Protein AF-A0A7S1WSQ5-F1 (afdb_monomer)

Sequence (103 aa):
VLGTVLVALGDGLVIPKMKEFAFLFPSHPLPRLVFTWAPLEASFALTLFGTLVGLSAPANQPDINFPLMVLANIIRIAATVAVGALLGISSGWLIPRRTQLKV

pLDDT: mean 82.09, std 9.9, range [49.56, 94.44]

Structure (mmCIF, N/CA/C/O backbone):
data_AF-A0A7S1WSQ5-F1
#
_entry.id   AF-A0A7S1WSQ5-F1
#
loop_
_atom_site.group_PDB
_atom_site.id
_atom_site.type_symbol
_atom_site.label_atom_id
_atom_site.label_alt_id
_atom_site.label_comp_id
_atom_site.label_asym_id
_atom_site.label_entity_id
_atom_site.label_seq_id
_atom_site.pdbx_PDB_ins_code
_atom_site.Cartn_x
_atom_site.Cartn_y
_atom_site.Cartn_z
_atom_site.occupancy
_atom_site.B_iso_or_equiv
_atom_site.auth_seq_id
_atom_site.auth_comp_id
_atom_site.auth_asym_id
_atom_site.auth_atom_id
_atom_site.pdbx_PDB_model_num
ATOM 1 N N . VAL A 1 1 ? 15.059 6.531 -4.300 1.00 60.81 1 VAL A N 1
ATOM 2 C CA . VAL A 1 1 ? 14.634 5.362 -3.491 1.00 60.81 1 VAL A CA 1
ATOM 3 C C . VAL A 1 1 ? 14.468 5.724 -2.013 1.00 60.81 1 VAL A C 1
ATOM 5 O O . VAL A 1 1 ? 13.349 5.660 -1.527 1.00 60.81 1 VAL A O 1
ATOM 8 N N . LEU A 1 2 ? 15.507 6.209 -1.321 1.00 67.00 2 LEU A N 1
ATOM 9 C CA . LEU A 1 2 ? 15.439 6.597 0.105 1.00 67.00 2 LEU A CA 1
ATOM 10 C C . LEU A 1 2 ? 14.288 7.563 0.457 1.00 67.00 2 LEU A C 1
ATOM 12 O O . LEU A 1 2 ? 13.556 7.316 1.406 1.00 67.00 2 LEU A O 1
ATOM 16 N N . GLY A 1 3 ? 14.048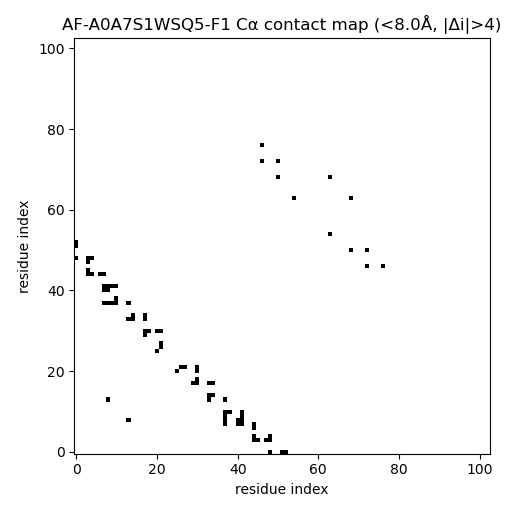 8.596 -0.359 1.00 67.81 3 GLY A N 1
ATOM 17 C CA . GLY A 1 3 ? 12.948 9.544 -0.125 1.00 67.81 3 GLY A CA 1
ATOM 18 C C . GLY A 1 3 ? 11.549 8.911 -0.121 1.00 67.81 3 GLY A C 1
ATOM 19 O O . GLY A 1 3 ? 10.674 9.381 0.586 1.00 67.81 3 GLY A O 1
ATOM 20 N N . THR A 1 4 ? 11.343 7.805 -0.840 1.00 65.31 4 THR A N 1
ATOM 21 C CA . THR A 1 4 ? 10.038 7.111 -0.882 1.00 65.31 4 THR A CA 1
ATOM 22 C C . THR A 1 4 ? 9.721 6.383 0.415 1.00 65.31 4 THR A C 1
ATOM 24 O O . THR A 1 4 ? 8.568 6.314 0.819 1.00 65.31 4 THR A O 1
ATOM 27 N N . VAL A 1 5 ? 10.763 5.899 1.094 1.00 64.00 5 VAL A N 1
ATOM 28 C CA . VAL A 1 5 ? 10.661 5.219 2.387 1.00 64.00 5 VAL A CA 1
ATOM 29 C C . VAL A 1 5 ? 10.401 6.228 3.506 1.00 64.00 5 VAL A C 1
ATOM 31 O O . VAL A 1 5 ? 9.707 5.915 4.462 1.00 64.00 5 VAL A O 1
ATOM 34 N N . LEU A 1 6 ? 10.927 7.449 3.373 1.00 72.00 6 LEU A N 1
ATOM 35 C CA . LEU A 1 6 ? 10.807 8.505 4.383 1.00 72.00 6 LEU A CA 1
ATOM 36 C C . LEU A 1 6 ? 9.488 9.290 4.316 1.00 72.00 6 LEU A C 1
ATOM 38 O O . LEU A 1 6 ? 9.160 9.986 5.271 1.00 72.00 6 LEU A O 1
ATOM 42 N N . VAL A 1 7 ? 8.754 9.207 3.201 1.00 69.81 7 VAL A N 1
ATOM 43 C CA . VAL A 1 7 ? 7.466 9.900 3.025 1.00 69.81 7 VAL A CA 1
ATOM 44 C C . VAL A 1 7 ? 6.308 9.123 3.649 1.00 69.81 7 VAL A C 1
ATOM 46 O O . VAL A 1 7 ? 5.364 9.741 4.119 1.00 69.81 7 VAL A O 1
ATOM 49 N N . ALA A 1 8 ? 6.371 7.790 3.681 1.00 72.06 8 ALA A N 1
ATOM 50 C CA . ALA A 1 8 ? 5.260 6.984 4.172 1.00 72.06 8 ALA A CA 1
ATOM 51 C C . ALA A 1 8 ? 5.073 7.124 5.690 1.00 72.06 8 ALA A C 1
ATOM 53 O O . ALA A 1 8 ? 6.000 6.882 6.468 1.00 72.06 8 ALA A O 1
ATOM 54 N N . LEU A 1 9 ? 3.850 7.439 6.123 1.00 75.62 9 LEU A N 1
ATOM 55 C CA . LEU A 1 9 ? 3.445 7.285 7.512 1.00 75.62 9 LEU A CA 1
ATOM 56 C C . LEU A 1 9 ? 3.587 5.813 7.901 1.00 75.62 9 LEU A C 1
ATOM 58 O O . LEU A 1 9 ? 3.023 4.926 7.260 1.00 75.62 9 LEU A O 1
ATOM 62 N N . GLY A 1 10 ? 4.320 5.554 8.984 1.00 77.88 10 GLY A N 1
ATOM 63 C CA . GLY A 1 10 ? 4.378 4.233 9.599 1.00 77.88 10 GLY A CA 1
ATOM 64 C C . GLY A 1 10 ? 3.012 3.867 10.171 1.00 77.88 10 GLY A C 1
ATOM 65 O O . GLY A 1 10 ? 2.728 4.150 11.336 1.00 77.88 10 GLY A O 1
ATOM 66 N N . ASP A 1 11 ? 2.162 3.255 9.352 1.00 80.88 11 ASP A N 1
ATOM 67 C CA . ASP A 1 11 ? 0.803 2.833 9.689 1.00 80.88 11 ASP A CA 1
ATOM 68 C C . ASP A 1 11 ? 0.755 1.995 10.980 1.00 80.88 11 ASP A C 1
ATOM 70 O O . ASP A 1 11 ? -0.105 2.226 11.832 1.00 80.88 11 ASP A O 1
ATOM 74 N N . GLY A 1 12 ? 1.749 1.131 11.202 1.00 81.12 12 GLY A N 1
ATOM 75 C CA . GLY A 1 12 ? 1.917 0.348 12.429 1.00 81.12 12 GLY A CA 1
ATOM 76 C C . GLY A 1 12 ? 2.065 1.170 13.720 1.00 81.12 12 GLY A C 1
ATOM 77 O O . GLY A 1 12 ? 1.706 0.683 14.789 1.00 81.12 12 GLY A O 1
ATOM 78 N N . LEU A 1 13 ? 2.537 2.419 13.641 1.00 84.69 13 LEU A N 1
ATOM 79 C CA . LEU A 1 13 ? 2.675 3.330 14.788 1.00 84.69 13 LEU A CA 1
ATOM 80 C C . LEU A 1 13 ? 1.532 4.345 14.860 1.00 84.69 13 LEU A C 1
ATOM 82 O O . LEU A 1 13 ? 1.030 4.666 15.940 1.00 84.69 13 LEU A O 1
ATOM 86 N N . VAL A 1 14 ? 1.098 4.844 13.704 1.00 86.94 14 VAL A N 1
ATOM 87 C CA . VAL A 1 14 ? 0.100 5.910 13.619 1.00 86.94 14 VAL A CA 1
ATOM 88 C C . VAL A 1 14 ? -1.306 5.380 13.914 1.00 86.94 14 VAL A C 1
ATOM 90 O O . VAL A 1 14 ? -2.072 6.039 14.620 1.00 86.94 14 VAL A O 1
ATOM 93 N N . ILE A 1 15 ? -1.656 4.177 13.445 1.00 89.19 15 ILE A N 1
ATOM 94 C CA . ILE A 1 15 ? -2.997 3.606 13.638 1.00 89.19 15 ILE A CA 1
ATOM 95 C C . ILE A 1 15 ? -3.321 3.386 15.129 1.00 89.19 15 ILE A C 1
ATOM 97 O O . ILE A 1 15 ? -4.390 3.830 15.558 1.00 89.19 15 ILE A O 1
ATOM 101 N N . PRO A 1 16 ? -2.457 2.758 15.955 1.00 91.25 16 PRO A N 1
ATOM 102 C CA . PRO A 1 16 ? -2.717 2.625 17.389 1.00 91.25 16 PRO A CA 1
ATOM 103 C C . PRO A 1 16 ? -2.928 3.978 18.072 1.00 91.25 16 PRO A C 1
ATOM 105 O O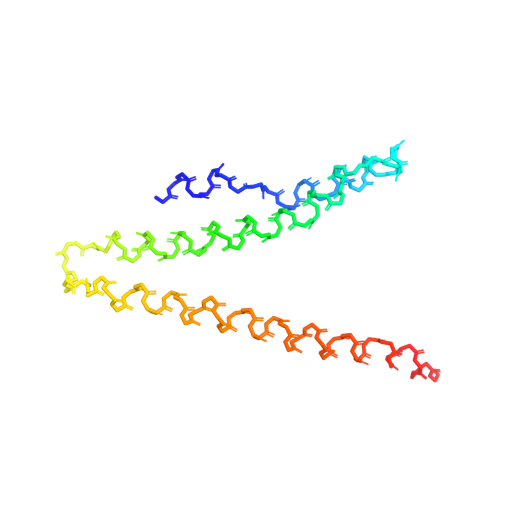 . PRO A 1 16 ? -3.899 4.149 18.810 1.00 91.25 16 PRO A O 1
ATOM 108 N N . LYS A 1 17 ? -2.097 4.977 17.746 1.00 91.06 17 LYS A N 1
ATOM 109 C CA . LYS A 1 17 ? -2.215 6.306 18.351 1.00 91.06 17 LYS A CA 1
ATOM 110 C C . LYS A 1 17 ? -3.508 7.017 17.960 1.00 91.06 17 LYS A C 1
ATOM 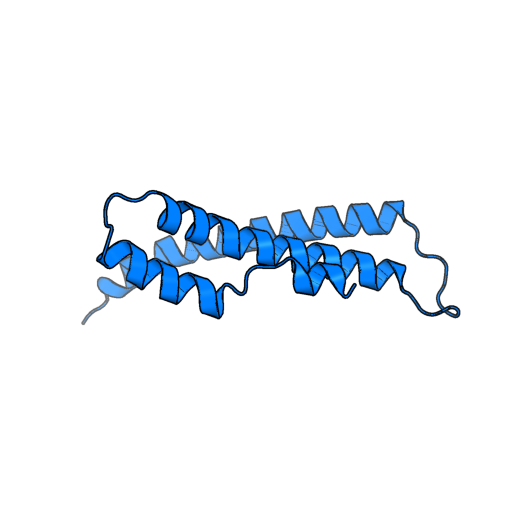112 O O . LYS A 1 17 ? -4.132 7.665 18.797 1.00 91.06 17 LYS A O 1
ATOM 117 N N . MET A 1 18 ? -3.958 6.852 16.718 1.00 91.31 18 MET A N 1
ATOM 118 C CA . MET A 1 18 ? -5.237 7.405 16.272 1.00 91.31 18 MET A CA 1
ATOM 119 C C . MET A 1 18 ? -6.444 6.700 16.887 1.00 91.31 18 MET A C 1
ATOM 121 O O . MET A 1 18 ? -7.473 7.344 17.083 1.00 91.31 18 MET A O 1
ATOM 125 N N . LYS A 1 19 ? -6.332 5.416 17.251 1.00 90.69 19 LYS A N 1
ATOM 126 C CA . LYS A 1 19 ? -7.374 4.718 18.023 1.00 90.69 19 LYS A CA 1
ATOM 127 C C . LYS A 1 19 ? -7.492 5.280 19.439 1.00 90.69 19 LYS A C 1
ATOM 129 O O . LYS A 1 19 ? -8.604 5.545 19.884 1.00 90.69 19 LYS A O 1
ATOM 134 N N . GLU A 1 20 ? -6.367 5.517 20.113 1.00 93.19 20 GLU A N 1
ATOM 135 C CA . GLU A 1 20 ? -6.355 6.186 21.422 1.00 93.19 20 GLU A CA 1
ATOM 136 C C . GLU A 1 20 ? -6.934 7.603 21.331 1.00 93.19 20 GLU A C 1
ATOM 138 O O . GLU A 1 20 ? -7.760 8.002 22.149 1.00 93.19 20 GLU A O 1
ATOM 143 N N . PHE A 1 21 ? -6.549 8.356 20.298 1.00 92.44 21 PHE A N 1
ATOM 144 C CA . PHE A 1 21 ? -7.066 9.702 20.071 1.00 92.44 21 PHE A CA 1
ATOM 145 C C . PHE A 1 21 ? -8.575 9.704 19.796 1.00 92.44 21 PHE A C 1
ATOM 147 O O . PHE A 1 21 ? -9.286 10.544 20.335 1.00 92.44 21 PHE A O 1
ATOM 154 N N . ALA A 1 22 ? -9.084 8.752 19.006 1.00 92.38 22 ALA A N 1
ATOM 155 C CA . ALA A 1 22 ? -10.516 8.608 18.746 1.00 92.38 22 ALA A CA 1
ATOM 156 C C . ALA A 1 22 ? -11.321 8.303 20.019 1.00 92.38 22 ALA A C 1
ATOM 158 O O . ALA A 1 22 ? -12.473 8.709 20.118 1.00 92.38 22 ALA A O 1
ATOM 159 N N . PHE A 1 23 ? -10.725 7.610 20.993 1.00 93.50 23 PHE A N 1
ATOM 160 C CA . PHE A 1 23 ? -11.367 7.366 22.284 1.00 93.50 23 PHE A CA 1
ATOM 161 C C . PHE A 1 23 ? -11.485 8.652 23.117 1.00 93.50 23 PHE A C 1
ATOM 163 O O . PHE A 1 23 ? -12.525 8.902 23.719 1.00 93.50 23 PHE A O 1
ATOM 170 N N . LEU A 1 24 ? -10.444 9.489 23.113 1.00 94.19 24 LEU A N 1
ATOM 171 C CA . LEU A 1 24 ? -10.433 10.772 23.825 1.00 94.19 24 LEU A CA 1
ATOM 172 C C . LEU A 1 24 ? -11.276 11.852 23.123 1.00 94.19 24 LEU A C 1
ATOM 174 O O . LEU A 1 24 ? -11.884 12.688 23.787 1.00 94.19 24 LEU A O 1
ATOM 178 N N . PHE A 1 25 ? -11.330 11.828 21.788 1.00 92.81 25 PHE A N 1
ATOM 179 C CA . PHE A 1 25 ? -12.005 12.823 20.949 1.00 92.81 25 PHE A CA 1
ATOM 180 C C . PHE A 1 25 ? -12.917 12.152 19.902 1.00 92.81 25 PHE A C 1
ATOM 182 O O . PHE A 1 25 ? -12.602 12.143 18.707 1.00 92.81 25 PHE A O 1
ATOM 189 N N . PRO A 1 26 ? -14.074 11.603 20.314 1.00 89.00 26 PRO A N 1
ATOM 190 C CA . PRO A 1 26 ? -14.904 10.731 19.473 1.00 89.00 26 PRO A CA 1
ATOM 191 C C . PRO A 1 26 ? -15.529 11.408 18.246 1.00 89.00 26 PRO A C 1
ATOM 193 O O . PRO A 1 26 ? -15.827 10.741 17.256 1.00 89.00 26 PRO A O 1
ATOM 196 N N . SER A 1 27 ? -15.723 12.727 18.278 1.00 92.69 27 SER A N 1
ATOM 197 C CA . SER A 1 27 ? -16.277 13.503 17.160 1.00 92.69 27 SER A CA 1
ATOM 198 C C . SER A 1 27 ? -15.214 14.051 16.204 1.00 92.69 27 SER A C 1
ATOM 200 O O . SER A 1 27 ? -15.560 14.645 15.181 1.00 92.69 27 SER A O 1
ATOM 202 N N . HIS A 1 28 ? -13.925 13.871 16.504 1.00 93.31 28 HIS A N 1
ATOM 203 C CA . HIS A 1 28 ? -12.866 14.462 15.699 1.00 93.31 28 HIS A CA 1
ATOM 204 C C . HIS A 1 28 ? -12.694 13.698 14.369 1.00 93.31 28 HIS A C 1
ATOM 206 O O . HIS A 1 28 ? -12.630 12.467 14.371 1.00 93.31 28 HIS A O 1
ATOM 212 N N . PRO A 1 29 ? -12.580 14.380 13.214 1.00 93.19 29 PRO A N 1
ATOM 213 C CA . PRO A 1 29 ? -12.511 13.717 11.905 1.00 93.19 29 PRO A CA 1
ATOM 214 C C . PRO A 1 29 ? -11.145 13.079 11.603 1.00 93.19 29 PRO A C 1
ATOM 216 O O . PRO A 1 29 ? -11.046 12.182 10.766 1.00 93.19 29 PRO A O 1
ATOM 219 N N . LEU A 1 30 ? -10.088 13.527 12.286 1.00 90.88 30 LEU A N 1
ATOM 220 C CA . LEU A 1 30 ? -8.699 13.145 12.003 1.00 90.88 30 LEU A CA 1
ATOM 221 C C . LEU A 1 30 ? -8.436 11.629 12.052 1.00 90.88 30 LEU A C 1
ATOM 223 O O . LEU A 1 30 ? -7.849 11.134 11.093 1.00 90.88 30 LEU A O 1
ATOM 227 N N . PRO A 1 31 ? -8.900 10.852 13.053 1.00 90.25 31 PRO A N 1
ATOM 228 C CA . PRO A 1 31 ? -8.703 9.402 13.050 1.00 90.25 31 PRO A CA 1
ATOM 229 C C . PRO A 1 31 ? -9.250 8.722 11.797 1.00 90.25 31 PRO A C 1
ATOM 231 O O . PRO A 1 31 ? -8.582 7.864 11.230 1.00 90.25 31 PRO A O 1
ATOM 234 N N . ARG A 1 32 ? -10.430 9.140 11.314 1.00 89.31 32 ARG A N 1
ATOM 235 C CA . ARG A 1 32 ? -11.020 8.580 10.089 1.00 89.31 32 ARG A CA 1
ATOM 236 C C . ARG A 1 32 ? -10.147 8.873 8.876 1.00 89.31 32 ARG A C 1
ATOM 238 O O . ARG A 1 32 ? -9.857 7.955 8.119 1.00 89.31 32 ARG A O 1
ATOM 245 N N . LEU A 1 33 ? -9.700 10.122 8.734 1.00 89.56 33 LEU A N 1
ATOM 246 C CA . LEU A 1 33 ? -8.818 10.530 7.639 1.00 89.56 33 LEU A CA 1
ATOM 247 C C . LEU A 1 33 ? -7.513 9.733 7.655 1.00 89.56 33 LEU A C 1
ATOM 249 O O . LEU A 1 33 ? -7.103 9.201 6.627 1.00 89.56 33 LEU A O 1
ATOM 253 N N . VAL A 1 34 ? -6.895 9.580 8.825 1.00 89.94 34 VAL A N 1
ATOM 254 C CA . VAL A 1 34 ? -5.625 8.863 8.958 1.00 89.94 34 VAL A CA 1
ATOM 255 C C . VAL A 1 34 ? -5.786 7.362 8.707 1.00 89.94 34 VAL A C 1
ATOM 257 O O . VAL A 1 34 ? -4.948 6.779 8.023 1.00 89.94 34 VAL A O 1
ATOM 260 N N . PHE A 1 35 ? -6.876 6.734 9.165 1.00 87.81 35 PHE A N 1
ATOM 261 C CA . PHE A 1 35 ? -7.150 5.323 8.864 1.00 87.81 35 PHE A CA 1
ATOM 262 C C . PHE A 1 35 ? -7.376 5.057 7.374 1.00 87.81 35 PHE A C 1
ATOM 264 O O . PHE A 1 35 ? -7.070 3.962 6.911 1.00 87.81 35 PHE A O 1
ATOM 271 N N . THR A 1 36 ? -7.880 6.035 6.619 1.00 87.19 36 THR A N 1
ATOM 272 C CA . THR A 1 36 ? -7.996 5.919 5.159 1.00 87.19 36 THR A CA 1
ATOM 273 C C . THR A 1 36 ? -6.704 6.269 4.427 1.00 87.19 36 THR A C 1
ATOM 275 O O . THR A 1 36 ? -6.393 5.655 3.410 1.00 87.19 36 THR A O 1
ATOM 278 N N . TRP A 1 37 ? -5.946 7.243 4.935 1.00 87.44 37 TRP A N 1
ATOM 279 C CA . TRP A 1 37 ? -4.773 7.783 4.253 1.00 87.44 37 TRP A CA 1
ATOM 280 C C . TRP A 1 37 ? -3.536 6.905 4.425 1.00 87.44 37 TRP A C 1
ATOM 282 O O . TRP A 1 37 ? -2.863 6.618 3.441 1.00 87.44 37 TRP A O 1
ATOM 292 N N . ALA A 1 38 ? -3.263 6.427 5.643 1.00 85.25 38 ALA A N 1
ATOM 293 C CA . ALA A 1 38 ? -2.045 5.671 5.935 1.00 85.25 38 ALA A CA 1
ATOM 294 C C . ALA A 1 38 ? -1.879 4.408 5.055 1.00 85.25 38 ALA A C 1
ATOM 296 O O . ALA A 1 38 ? -0.804 4.231 4.482 1.00 85.25 38 ALA A O 1
ATOM 297 N N . PRO A 1 39 ? -2.916 3.569 4.829 1.00 83.12 39 PRO A N 1
ATOM 298 C CA . PRO A 1 39 ? -2.788 2.415 3.931 1.00 83.12 39 PRO A CA 1
ATOM 299 C C . PRO A 1 39 ? -2.584 2.807 2.458 1.00 83.12 39 PRO A C 1
ATOM 301 O O . PRO A 1 39 ? -1.901 2.107 1.702 1.00 83.12 39 PRO A O 1
ATOM 304 N N . LEU A 1 40 ? -3.187 3.922 2.036 1.00 83.69 40 LEU A N 1
ATOM 305 C CA . LEU A 1 40 ? -3.101 4.424 0.665 1.00 83.69 40 LEU A CA 1
ATOM 306 C C . LEU A 1 40 ? -1.699 4.969 0.382 1.00 83.69 40 LEU A C 1
ATOM 308 O O . LEU A 1 40 ? -1.101 4.647 -0.645 1.00 83.69 40 LEU A O 1
ATOM 312 N N . GLU A 1 41 ? -1.144 5.718 1.328 1.00 84.44 41 GLU A N 1
ATOM 313 C CA . GLU A 1 41 ? 0.219 6.232 1.268 1.00 84.44 41 GLU A CA 1
ATOM 314 C C . GLU A 1 41 ? 1.259 5.105 1.267 1.00 84.44 41 GLU A C 1
ATOM 316 O O . GLU A 1 41 ? 2.163 5.117 0.432 1.00 84.44 41 GLU A O 1
ATOM 321 N N . ALA A 1 42 ? 1.101 4.084 2.117 1.00 83.44 42 ALA A N 1
ATOM 322 C CA . ALA A 1 42 ? 1.980 2.913 2.113 1.00 83.44 42 ALA A CA 1
ATOM 323 C C . ALA A 1 42 ? 1.971 2.196 0.748 1.00 83.44 42 ALA A C 1
ATOM 325 O O . ALA A 1 42 ? 3.022 1.865 0.193 1.00 83.44 42 ALA A O 1
ATOM 326 N N . SER A 1 43 ? 0.784 2.019 0.159 1.00 83.00 43 SER A N 1
ATOM 327 C CA . SER A 1 43 ? 0.623 1.414 -1.171 1.00 83.00 43 SER A CA 1
ATOM 328 C C . SER A 1 43 ? 1.278 2.256 -2.272 1.00 83.00 43 SER A C 1
ATOM 330 O O . SER A 1 43 ? 1.923 1.718 -3.180 1.00 83.00 43 SER A O 1
ATOM 332 N N . PHE A 1 44 ? 1.155 3.583 -2.187 1.00 83.56 44 PHE A N 1
ATOM 333 C CA . PHE A 1 44 ? 1.803 4.516 -3.104 1.00 83.56 44 PHE A CA 1
ATOM 334 C C . PHE A 1 44 ? 3.331 4.456 -2.988 1.00 83.56 44 PHE A C 1
ATOM 336 O O . PHE A 1 44 ? 4.016 4.286 -3.999 1.00 83.56 44 PHE A O 1
ATOM 343 N N . ALA A 1 45 ? 3.863 4.514 -1.766 1.00 83.69 45 ALA A N 1
ATOM 344 C CA . ALA A 1 45 ? 5.295 4.456 -1.499 1.00 83.69 45 ALA A CA 1
ATOM 345 C C . ALA A 1 45 ? 5.924 3.155 -2.014 1.00 83.69 45 ALA A C 1
ATOM 347 O O . ALA A 1 45 ? 6.946 3.204 -2.695 1.00 83.69 45 ALA A O 1
ATOM 348 N N . LEU A 1 46 ? 5.288 2.000 -1.784 1.00 82.06 46 LEU A N 1
ATOM 349 C CA . LEU A 1 46 ? 5.748 0.708 -2.312 1.00 82.06 46 LEU A CA 1
ATOM 350 C C . LEU A 1 46 ? 5.713 0.654 -3.842 1.00 82.06 46 LEU A C 1
ATOM 352 O O . LEU A 1 46 ? 6.636 0.139 -4.479 1.00 82.06 46 LEU A O 1
ATOM 356 N N . THR A 1 47 ? 4.665 1.210 -4.449 1.00 82.50 47 THR A N 1
ATOM 357 C CA . THR A 1 47 ? 4.539 1.261 -5.909 1.00 82.50 47 THR A CA 1
ATOM 358 C C . THR A 1 47 ? 5.662 2.095 -6.517 1.00 82.50 47 THR A C 1
ATOM 360 O O . THR A 1 47 ? 6.319 1.639 -7.457 1.00 82.50 47 THR A O 1
ATOM 363 N N . LEU A 1 48 ? 5.912 3.276 -5.946 1.00 82.94 48 LEU A N 1
ATOM 364 C CA . LEU A 1 48 ? 6.931 4.220 -6.395 1.00 82.94 48 LEU A CA 1
ATOM 365 C C . LEU A 1 48 ? 8.350 3.719 -6.090 1.00 82.94 48 LEU A C 1
ATOM 367 O O . LEU A 1 48 ? 9.257 3.892 -6.897 1.00 82.94 48 LEU A O 1
ATOM 371 N N . PHE A 1 49 ? 8.550 3.013 -4.980 1.00 81.50 49 PHE A N 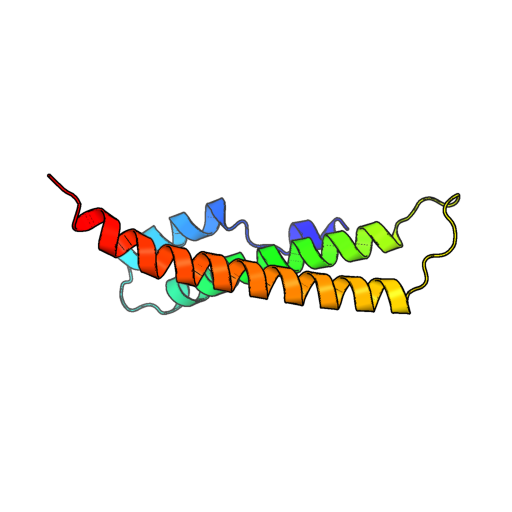1
ATOM 372 C CA . PHE A 1 49 ? 9.792 2.291 -4.718 1.00 81.50 49 PHE A CA 1
ATOM 373 C C . PHE A 1 49 ? 10.067 1.267 -5.826 1.00 81.50 49 PHE A C 1
ATOM 375 O O . PHE A 1 49 ? 11.148 1.269 -6.408 1.00 81.50 49 PHE A O 1
ATOM 382 N N . GLY A 1 50 ? 9.076 0.442 -6.180 1.00 77.50 50 GLY A N 1
ATOM 383 C CA . GLY A 1 50 ? 9.219 -0.552 -7.244 1.00 77.50 50 GLY A CA 1
ATOM 384 C C . GLY A 1 50 ? 9.529 0.058 -8.617 1.00 77.50 50 GLY A C 1
ATOM 385 O O . GLY A 1 50 ? 10.308 -0.523 -9.369 1.00 77.50 50 GLY A O 1
ATOM 386 N N . THR A 1 51 ? 8.968 1.229 -8.943 1.00 78.62 51 THR A N 1
ATOM 387 C CA . THR A 1 51 ? 9.282 1.924 -10.205 1.00 78.62 51 THR A CA 1
ATOM 388 C C . THR A 1 51 ? 10.699 2.493 -10.198 1.00 78.62 51 THR A C 1
ATOM 390 O O . THR A 1 51 ? 11.436 2.320 -11.167 1.00 78.62 51 THR A O 1
ATOM 393 N N . LEU A 1 52 ? 11.115 3.120 -9.092 1.00 80.06 52 LEU A N 1
ATOM 394 C CA . LEU A 1 52 ? 12.450 3.700 -8.963 1.00 80.06 52 LEU A CA 1
ATOM 395 C C . LEU A 1 52 ? 13.553 2.643 -8.922 1.00 80.06 52 LEU A C 1
ATOM 397 O O . LEU A 1 52 ? 14.631 2.899 -9.448 1.00 80.06 52 LEU A O 1
ATOM 401 N N . VAL A 1 53 ? 13.298 1.471 -8.333 1.00 77.94 53 VAL A N 1
ATOM 402 C CA . VAL A 1 53 ? 14.252 0.351 -8.359 1.00 77.94 53 VAL A CA 1
ATOM 403 C C . VAL A 1 53 ? 14.475 -0.141 -9.787 1.00 77.94 53 VAL A C 1
ATOM 405 O O . VAL A 1 53 ? 15.618 -0.387 -10.165 1.00 77.94 53 VAL A O 1
ATOM 408 N N . GLY A 1 54 ? 13.410 -0.223 -10.592 1.00 71.19 54 GLY A N 1
ATOM 409 C CA . GLY A 1 54 ? 13.516 -0.558 -12.013 1.00 71.19 54 GLY A CA 1
ATOM 410 C C . GLY A 1 54 ? 14.380 0.439 -12.789 1.00 71.19 54 GLY A C 1
ATOM 411 O O . GLY A 1 54 ? 15.177 0.035 -13.623 1.00 71.19 54 GLY A O 1
ATOM 412 N N . LEU A 1 55 ? 14.288 1.732 -12.467 1.00 73.19 55 LEU A N 1
ATOM 413 C CA . LEU A 1 55 ? 15.112 2.776 -13.087 1.00 73.19 55 LEU A CA 1
ATOM 414 C C . LEU A 1 55 ? 16.560 2.814 -12.581 1.00 73.19 55 LEU A C 1
ATOM 416 O O . LEU A 1 55 ? 17.433 3.307 -13.286 1.00 73.19 55 LEU A O 1
ATOM 420 N N . SER A 1 56 ? 16.834 2.309 -11.378 1.00 73.44 56 SER A N 1
ATOM 421 C CA . SER A 1 56 ? 18.188 2.251 -10.813 1.00 73.44 56 SER A CA 1
ATOM 422 C C . SER A 1 56 ? 18.966 0.992 -11.215 1.00 73.44 56 SER A C 1
ATOM 424 O O . SER A 1 56 ? 19.880 0.590 -10.494 1.00 73.44 56 SER A O 1
ATOM 426 N N . ALA A 1 57 ? 18.580 0.332 -12.312 1.00 64.56 57 ALA A N 1
ATOM 427 C CA . ALA A 1 57 ? 19.224 -0.890 -12.779 1.00 64.56 57 ALA A CA 1
ATOM 428 C C . ALA A 1 57 ? 20.748 -0.691 -12.966 1.00 64.56 57 ALA A C 1
ATOM 430 O O . ALA A 1 57 ? 21.181 0.356 -13.455 1.00 64.56 57 ALA A O 1
ATOM 431 N N . PRO A 1 58 ? 21.585 -1.664 -12.556 1.00 66.62 58 PRO A N 1
ATOM 432 C CA . PRO A 1 58 ? 23.037 -1.558 -12.674 1.00 66.62 58 PRO A CA 1
ATOM 433 C C . PRO A 1 58 ? 23.468 -1.477 -14.145 1.00 66.62 58 PRO A C 1
ATOM 435 O O . PRO A 1 58 ? 22.843 -2.088 -15.008 1.00 66.62 58 PRO A O 1
ATOM 438 N N . ALA A 1 59 ? 24.584 -0.787 -14.406 1.00 64.69 59 ALA A N 1
ATOM 439 C CA . ALA A 1 59 ? 25.087 -0.395 -15.735 1.00 64.69 59 ALA A CA 1
ATOM 440 C C . ALA A 1 59 ? 25.264 -1.519 -16.785 1.00 64.69 59 ALA A C 1
ATOM 442 O O . ALA A 1 59 ? 25.535 -1.228 -17.944 1.00 64.69 59 ALA A O 1
ATOM 443 N N . ASN A 1 60 ? 25.109 -2.787 -16.398 1.00 71.94 60 ASN A N 1
ATOM 444 C CA . ASN A 1 60 ? 25.264 -3.959 -17.264 1.00 71.94 60 ASN A CA 1
ATOM 445 C C . ASN A 1 60 ? 23.927 -4.603 -17.677 1.00 71.94 60 ASN A C 1
ATOM 447 O O . ASN A 1 60 ? 23.929 -5.711 -18.213 1.00 71.94 60 ASN A O 1
ATOM 451 N N . GLN A 1 61 ? 22.787 -3.971 -17.388 1.00 68.19 61 GLN A N 1
ATOM 452 C CA . GLN A 1 61 ? 21.479 -4.450 -17.839 1.00 68.19 61 GLN A CA 1
ATOM 453 C C . GLN A 1 61 ? 21.038 -3.732 -19.121 1.00 68.19 61 GLN A C 1
ATOM 455 O O . GLN A 1 61 ? 21.354 -2.557 -19.297 1.00 68.19 61 GLN A O 1
ATOM 460 N N . PRO A 1 62 ? 20.330 -4.434 -20.027 1.00 72.44 62 PRO A N 1
ATOM 461 C CA . PRO A 1 62 ? 19.815 -3.828 -21.249 1.00 72.44 62 PRO A CA 1
ATOM 462 C C . PRO A 1 62 ? 18.865 -2.672 -20.921 1.00 72.44 62 PRO A C 1
ATOM 464 O O . PRO A 1 62 ? 18.118 -2.744 -19.942 1.00 72.44 62 PRO A O 1
ATOM 467 N N . ASP A 1 63 ? 18.882 -1.635 -21.763 1.00 68.88 63 ASP A N 1
ATOM 468 C CA . ASP A 1 63 ? 18.026 -0.459 -21.609 1.00 68.88 63 ASP A CA 1
ATOM 469 C C . ASP A 1 63 ? 16.559 -0.864 -21.440 1.00 68.88 63 ASP A C 1
ATOM 471 O O . ASP A 1 63 ? 15.963 -1.569 -22.263 1.00 68.88 63 ASP A O 1
ATOM 475 N N . ILE A 1 64 ? 15.961 -0.404 -20.345 1.00 68.75 64 ILE A N 1
ATOM 476 C CA . ILE A 1 64 ? 14.564 -0.680 -20.037 1.00 68.75 64 ILE A CA 1
ATOM 477 C C . ILE A 1 64 ? 13.696 0.231 -20.901 1.00 68.75 64 ILE A C 1
ATOM 479 O O . ILE A 1 64 ? 13.785 1.458 -20.838 1.00 68.75 64 ILE A O 1
ATOM 483 N N . ASN A 1 65 ? 12.795 -0.373 -21.677 1.00 83.00 65 ASN A N 1
ATOM 484 C CA . ASN A 1 65 ? 11.791 0.360 -22.437 1.00 83.00 65 ASN A CA 1
ATOM 485 C C . ASN A 1 65 ? 10.828 1.067 -21.463 1.00 83.00 65 ASN A C 1
ATOM 487 O O . ASN A 1 65 ? 9.930 0.451 -20.883 1.00 83.00 65 ASN A O 1
ATOM 491 N N . PHE A 1 66 ? 11.044 2.369 -21.266 1.00 81.00 66 PHE A N 1
ATOM 492 C CA . PHE A 1 66 ? 10.295 3.200 -20.323 1.00 81.00 66 PHE A CA 1
ATOM 493 C C . PHE A 1 66 ? 8.762 3.119 -20.511 1.00 81.00 66 PHE A C 1
ATOM 495 O O . PHE A 1 66 ? 8.068 2.880 -19.519 1.00 81.00 66 PHE A O 1
ATOM 502 N N . PRO A 1 67 ? 8.205 3.217 -21.740 1.00 84.12 67 PRO A N 1
ATOM 503 C CA . PRO A 1 67 ? 6.782 2.971 -21.990 1.00 84.12 67 PRO A CA 1
ATOM 504 C C . PRO A 1 67 ? 6.269 1.632 -21.446 1.00 84.12 67 PRO A C 1
ATOM 506 O O . PRO A 1 67 ? 5.202 1.575 -20.830 1.00 84.12 67 PRO A O 1
ATOM 509 N N . LEU A 1 68 ? 7.036 0.555 -21.637 1.00 84.94 68 LEU A N 1
ATOM 510 C CA . LEU A 1 68 ? 6.661 -0.784 -21.183 1.00 84.94 68 LEU A CA 1
ATOM 511 C C . LEU A 1 68 ? 6.670 -0.865 -19.652 1.00 84.94 68 LEU A C 1
ATOM 513 O O . LEU A 1 68 ? 5.760 -1.444 -19.062 1.00 84.94 68 LEU A O 1
ATOM 517 N N . MET A 1 69 ? 7.636 -0.217 -18.998 1.00 82.69 69 MET A N 1
ATOM 518 C CA . MET A 1 69 ? 7.695 -0.122 -17.538 1.00 82.69 69 MET A CA 1
ATOM 519 C C . MET A 1 69 ? 6.492 0.640 -16.957 1.00 82.69 69 MET A C 1
ATOM 521 O O . MET A 1 69 ? 5.926 0.226 -15.942 1.00 82.69 69 MET A O 1
ATOM 525 N N . VAL A 1 70 ? 6.075 1.744 -17.586 1.00 83.62 70 VAL A N 1
ATOM 526 C CA . VAL A 1 70 ? 4.881 2.497 -17.164 1.00 83.62 70 VAL A CA 1
ATOM 527 C C . VAL A 1 70 ? 3.626 1.637 -17.320 1.00 83.62 70 VAL A C 1
ATOM 529 O O . VAL A 1 70 ? 2.854 1.509 -16.369 1.00 83.62 70 VAL A O 1
ATOM 532 N N . LEU A 1 71 ? 3.455 0.983 -18.473 1.00 87.38 71 LEU A N 1
ATOM 533 C CA . LEU A 1 71 ? 2.317 0.100 -18.730 1.00 87.38 71 LEU A CA 1
ATOM 534 C C . LEU A 1 71 ? 2.263 -1.067 -17.733 1.00 87.38 71 LEU A C 1
ATOM 536 O O . LEU A 1 71 ? 1.207 -1.343 -17.165 1.00 87.38 71 LEU A O 1
ATOM 540 N N . ALA A 1 72 ? 3.402 -1.710 -17.462 1.00 85.75 72 ALA A N 1
ATOM 541 C CA . ALA A 1 72 ? 3.500 -2.793 -16.487 1.00 85.75 72 ALA A CA 1
ATOM 542 C C . ALA A 1 72 ? 3.077 -2.339 -15.081 1.00 85.75 72 ALA A C 1
ATOM 544 O O . ALA A 1 72 ? 2.382 -3.074 -14.380 1.00 85.75 72 ALA A O 1
ATOM 545 N N . ASN A 1 73 ? 3.432 -1.116 -14.674 1.00 83.38 73 ASN A N 1
ATOM 546 C CA . ASN A 1 73 ? 3.007 -0.567 -13.387 1.00 83.38 73 ASN A CA 1
ATOM 547 C C . ASN A 1 73 ? 1.508 -0.269 -13.333 1.00 83.38 73 ASN A C 1
ATOM 549 O O . ASN A 1 73 ? 0.879 -0.575 -12.323 1.00 83.38 73 ASN A O 1
ATOM 553 N N . ILE A 1 74 ? 0.922 0.271 -14.405 1.00 86.38 74 ILE A N 1
ATOM 554 C CA . ILE A 1 74 ? -0.529 0.501 -14.484 1.00 86.38 74 ILE A CA 1
ATOM 555 C C . ILE A 1 74 ? -1.280 -0.828 -14.366 1.00 86.38 74 ILE A C 1
ATOM 557 O O . ILE A 1 74 ? -2.195 -0.946 -13.551 1.00 86.38 74 ILE A O 1
ATOM 561 N N . I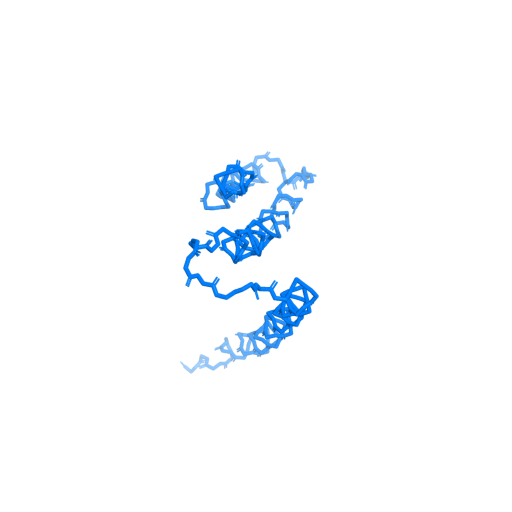LE A 1 75 ? -0.854 -1.849 -15.117 1.00 89.38 75 ILE A N 1
ATOM 562 C CA . ILE A 1 75 ? -1.439 -3.196 -15.053 1.00 89.38 75 ILE A CA 1
ATOM 563 C C . ILE A 1 75 ? -1.289 -3.776 -13.645 1.00 89.38 75 ILE A C 1
ATOM 565 O O . ILE A 1 75 ? -2.246 -4.324 -13.104 1.00 89.38 75 ILE A O 1
ATOM 569 N N . ARG A 1 76 ? -0.116 -3.618 -13.019 1.00 85.25 76 ARG A N 1
ATOM 570 C CA . ARG A 1 76 ? 0.132 -4.081 -11.650 1.00 85.25 76 ARG A CA 1
ATOM 571 C C . ARG A 1 76 ? -0.816 -3.421 -10.649 1.00 85.25 76 ARG A C 1
ATOM 573 O O . ARG A 1 76 ? -1.398 -4.136 -9.845 1.00 85.25 76 ARG A O 1
ATOM 580 N N . ILE A 1 77 ? -0.995 -2.100 -10.711 1.00 85.25 77 ILE A N 1
ATOM 581 C CA . ILE A 1 77 ? -1.918 -1.361 -9.831 1.00 85.25 77 ILE A CA 1
ATOM 582 C C . ILE A 1 77 ? -3.364 -1.821 -10.061 1.00 85.25 77 ILE A C 1
ATOM 584 O O . ILE A 1 77 ? -4.094 -2.076 -9.107 1.00 85.25 77 ILE A O 1
ATOM 588 N N . ALA A 1 78 ? -3.784 -1.968 -11.318 1.00 87.81 78 ALA A N 1
ATOM 589 C CA . ALA A 1 78 ? -5.128 -2.442 -11.636 1.00 87.81 78 ALA A CA 1
ATOM 590 C C . ALA A 1 78 ? -5.367 -3.863 -11.098 1.00 87.81 78 ALA A C 1
ATOM 592 O O . ALA A 1 78 ? -6.401 -4.131 -10.487 1.00 87.81 78 ALA A O 1
ATOM 593 N N . ALA A 1 79 ? -4.390 -4.759 -11.266 1.00 89.81 79 ALA A N 1
ATOM 594 C CA . ALA A 1 79 ? -4.457 -6.129 -10.775 1.00 89.81 79 ALA A CA 1
ATOM 595 C C . ALA A 1 79 ? -4.487 -6.198 -9.240 1.00 89.81 79 ALA A C 1
ATOM 597 O O . ALA A 1 79 ? -5.294 -6.942 -8.687 1.00 89.81 79 ALA A O 1
ATOM 598 N N . THR A 1 80 ? -3.664 -5.413 -8.534 1.00 86.88 80 THR A N 1
ATOM 599 C CA . THR A 1 80 ? -3.664 -5.400 -7.061 1.00 86.88 80 THR A CA 1
ATOM 600 C C . THR A 1 80 ? -4.978 -4.871 -6.499 1.00 86.88 80 THR A C 1
ATOM 602 O O . THR A 1 80 ? -5.510 -5.461 -5.558 1.00 86.88 80 THR A O 1
ATOM 605 N N . VAL A 1 81 ? -5.550 -3.824 -7.101 1.00 87.31 81 VAL A N 1
ATOM 606 C CA . VAL A 1 81 ? -6.869 -3.301 -6.716 1.00 87.31 81 VAL A CA 1
ATOM 607 C C . VAL A 1 81 ? -7.968 -4.329 -6.992 1.00 87.31 81 VAL A C 1
ATOM 609 O O . VAL A 1 81 ? -8.796 -4.577 -6.117 1.00 87.31 81 VAL A O 1
ATOM 612 N N . ALA A 1 82 ? -7.963 -4.971 -8.164 1.00 90.75 82 ALA A N 1
ATOM 613 C CA . ALA A 1 82 ? -8.965 -5.974 -8.524 1.00 90.75 82 ALA A CA 1
ATOM 614 C C . ALA A 1 82 ? -8.922 -7.195 -7.592 1.00 90.75 82 ALA A C 1
ATOM 616 O O . ALA A 1 82 ? -9.955 -7.618 -7.073 1.00 90.75 82 ALA A O 1
ATOM 617 N N . VAL A 1 83 ? -7.728 -7.734 -7.324 1.00 92.69 83 VAL A N 1
ATOM 618 C CA . VAL A 1 83 ? -7.545 -8.862 -6.398 1.00 92.69 83 VAL A CA 1
ATOM 619 C C . VAL A 1 83 ? -7.932 -8.464 -4.975 1.00 92.69 83 VAL A C 1
ATOM 621 O O . VAL A 1 83 ? -8.658 -9.206 -4.315 1.00 92.69 83 VAL A O 1
ATOM 624 N N . GLY A 1 84 ? -7.519 -7.282 -4.510 1.00 88.50 84 GLY A N 1
ATOM 625 C CA . GLY A 1 84 ? -7.902 -6.762 -3.198 1.00 88.50 84 GLY A CA 1
ATOM 626 C C . GLY A 1 84 ? -9.418 -6.621 -3.043 1.00 88.50 84 GLY A C 1
ATOM 627 O O . GLY A 1 84 ? -9.972 -7.040 -2.029 1.00 88.50 84 GLY A O 1
ATOM 628 N N . ALA A 1 85 ? -10.109 -6.115 -4.069 1.00 89.50 85 ALA A N 1
ATOM 629 C CA . ALA A 1 85 ? -11.565 -6.007 -4.082 1.00 89.50 85 ALA A CA 1
ATOM 630 C C . ALA A 1 85 ? -12.246 -7.384 -4.045 1.00 89.50 85 ALA A C 1
ATOM 632 O O . ALA A 1 85 ? -13.162 -7.590 -3.250 1.00 89.50 85 ALA A O 1
ATOM 633 N N . LEU A 1 86 ? -11.776 -8.348 -4.844 1.00 94.44 86 LEU A N 1
ATOM 634 C CA . LEU A 1 86 ? -12.308 -9.715 -4.845 1.00 94.44 86 LEU A CA 1
ATOM 635 C C . LEU A 1 86 ? -12.134 -10.402 -3.485 1.00 94.44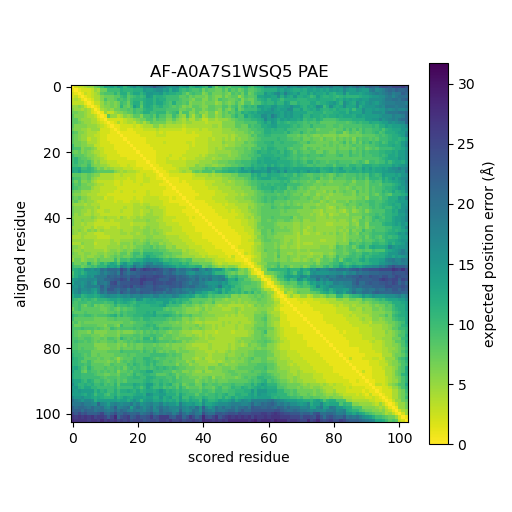 86 LEU A C 1
ATOM 637 O O . LEU A 1 86 ? -13.078 -11.010 -2.981 1.00 94.44 86 LEU A O 1
ATOM 641 N N . LEU A 1 87 ? -10.954 -10.275 -2.869 1.00 92.25 87 LEU A N 1
ATOM 642 C CA . LEU A 1 87 ? -10.683 -10.802 -1.529 1.00 92.25 87 LEU A CA 1
ATOM 643 C C . LEU A 1 87 ? -11.508 -10.088 -0.450 1.00 92.25 87 LEU A C 1
ATOM 645 O O . LEU A 1 87 ? -11.977 -10.726 0.493 1.00 92.25 87 LEU A O 1
ATOM 649 N N . GLY A 1 88 ? -11.722 -8.779 -0.589 1.00 88.94 88 GLY A N 1
ATOM 650 C CA . GLY A 1 88 ? -12.576 -8.000 0.305 1.00 88.94 88 GLY A CA 1
ATOM 651 C C . GLY A 1 88 ? -14.039 -8.439 0.235 1.00 88.94 88 GLY A C 1
ATOM 652 O O . GLY A 1 88 ? -14.658 -8.682 1.271 1.00 88.94 88 GLY A O 1
ATOM 653 N N . ILE A 1 89 ? -14.577 -8.617 -0.976 1.00 92.50 89 ILE A N 1
ATOM 654 C CA . ILE A 1 89 ? -15.949 -9.094 -1.203 1.00 92.50 89 ILE A CA 1
ATOM 655 C C . ILE A 1 89 ? -16.119 -10.517 -0.664 1.00 92.50 89 ILE A C 1
ATOM 657 O O . ILE A 1 89 ? -17.077 -10.789 0.062 1.00 92.50 89 ILE A O 1
ATOM 661 N N . SER A 1 90 ? -15.187 -11.423 -0.974 1.00 92.06 90 SER A N 1
ATOM 662 C CA . SER A 1 90 ? -15.263 -12.808 -0.501 1.00 92.06 90 SER A CA 1
ATOM 663 C C . SER A 1 90 ? -15.170 -12.891 1.024 1.00 92.06 90 SER A C 1
ATOM 665 O O . SER A 1 90 ? -15.954 -13.608 1.646 1.00 92.06 90 SER A O 1
ATOM 667 N N . SER A 1 91 ? -14.302 -12.092 1.648 1.00 90.00 91 SER A N 1
ATOM 668 C CA . SER A 1 91 ? -14.202 -11.993 3.109 1.00 90.00 91 SER A CA 1
ATOM 669 C C . SER A 1 91 ? -15.480 -11.424 3.728 1.00 90.00 91 SER A C 1
ATOM 671 O O . SER A 1 91 ? -15.993 -11.983 4.697 1.00 90.00 91 SER A O 1
ATOM 673 N N . GLY A 1 92 ? -16.043 -10.364 3.141 1.00 88.06 92 GLY A N 1
ATOM 674 C CA . GLY A 1 92 ? -17.310 -9.771 3.575 1.00 88.06 92 GLY A CA 1
ATOM 675 C C . GLY A 1 92 ? -18.494 -10.737 3.481 1.00 88.06 92 GLY A C 1
ATOM 676 O O . GLY A 1 92 ? -19.414 -10.657 4.288 1.00 88.06 92 GLY A O 1
ATOM 677 N N . TRP A 1 93 ? -18.452 -11.691 2.550 1.00 89.62 93 TRP A N 1
ATOM 678 C CA . TRP A 1 93 ? -19.464 -12.738 2.419 1.00 89.62 93 TRP A CA 1
ATOM 679 C C . TRP A 1 93 ? -19.242 -13.922 3.376 1.00 89.62 93 TRP A C 1
ATOM 681 O O . TRP A 1 93 ? -20.201 -14.452 3.941 1.00 89.62 93 TRP A O 1
ATOM 691 N N . LEU A 1 94 ? -17.988 -14.334 3.589 1.00 89.38 94 LEU A N 1
ATOM 692 C CA . LEU A 1 94 ? -17.631 -15.490 4.421 1.00 89.38 94 LEU A CA 1
ATOM 693 C C . LEU A 1 94 ? -17.702 -15.200 5.927 1.00 89.38 94 LEU A C 1
ATOM 695 O O . LEU A 1 94 ? -18.178 -16.043 6.691 1.00 89.38 94 LEU A O 1
ATOM 699 N N . ILE A 1 95 ? -17.244 -14.028 6.377 1.00 87.94 95 ILE A N 1
ATOM 700 C CA . ILE A 1 95 ? -17.128 -13.703 7.810 1.00 87.94 95 ILE A CA 1
ATOM 701 C C . ILE A 1 95 ? -18.491 -13.732 8.532 1.00 87.94 95 ILE A C 1
ATOM 703 O O . ILE A 1 95 ? -18.583 -14.410 9.559 1.00 87.94 95 ILE A O 1
ATOM 707 N N . PRO A 1 96 ? -19.570 -13.105 8.018 1.00 85.44 96 PRO A N 1
ATOM 708 C CA . PRO A 1 96 ? -20.883 -13.153 8.670 1.00 85.44 96 PRO A CA 1
ATOM 709 C C . PRO A 1 96 ? -21.492 -14.562 8.691 1.00 85.44 96 PRO A C 1
ATOM 711 O O . PRO A 1 96 ? -22.232 -14.920 9.607 1.00 85.44 96 PRO A O 1
ATOM 714 N N . ARG A 1 97 ? -21.160 -15.399 7.700 1.00 81.56 97 ARG A N 1
ATOM 715 C CA . ARG A 1 97 ? -21.612 -16.797 7.639 1.00 81.56 97 ARG A CA 1
ATOM 716 C C . ARG A 1 97 ? -20.876 -17.683 8.640 1.00 81.56 97 ARG A C 1
ATOM 718 O O . ARG A 1 97 ? -21.472 -18.602 9.192 1.00 81.56 97 ARG A O 1
ATOM 725 N N . ARG A 1 98 ? -19.614 -17.371 8.958 1.00 76.00 98 ARG A N 1
ATOM 726 C CA . ARG A 1 98 ? -18.851 -18.085 9.994 1.00 76.00 98 ARG A CA 1
ATOM 727 C C . ARG A 1 98 ? -19.509 -17.980 11.371 1.00 76.00 98 ARG A C 1
ATOM 729 O O . ARG A 1 98 ? -19.482 -18.944 12.127 1.00 76.00 98 ARG A O 1
ATOM 736 N N . THR A 1 99 ? -20.128 -16.846 11.699 1.00 68.19 99 THR A N 1
ATOM 737 C CA . THR A 1 99 ? -20.841 -16.680 12.977 1.00 68.19 99 THR A CA 1
ATOM 738 C C . THR A 1 99 ? -22.145 -17.474 13.071 1.00 68.19 99 THR A C 1
ATOM 740 O O . THR A 1 99 ? -22.624 -17.683 14.180 1.00 68.19 99 THR A O 1
ATOM 743 N N . GLN A 1 100 ? -22.687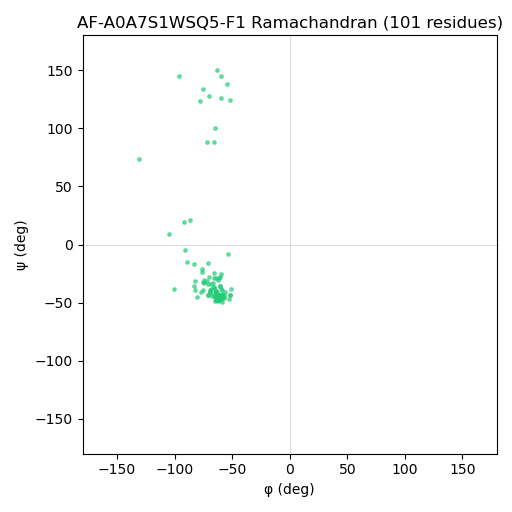 -17.955 11.946 1.00 65.31 100 GLN A N 1
ATOM 744 C CA . GLN A 1 100 ? -23.904 -18.776 11.904 1.00 65.31 100 GLN A CA 1
ATOM 745 C C . GLN A 1 100 ? -23.626 -20.283 12.036 1.00 65.31 100 GLN A C 1
ATOM 747 O O . GLN A 1 100 ? -24.538 -21.043 12.330 1.00 65.31 100 GLN A O 1
ATOM 752 N N . LEU A 1 101 ? -22.372 -20.715 11.862 1.00 61.84 101 LEU A N 1
ATOM 753 C CA . LEU A 1 101 ? -21.939 -22.115 11.985 1.00 61.84 101 LEU A CA 1
ATOM 754 C C . LEU A 1 101 ? -21.465 -22.483 13.404 1.00 61.84 101 LEU A C 1
AT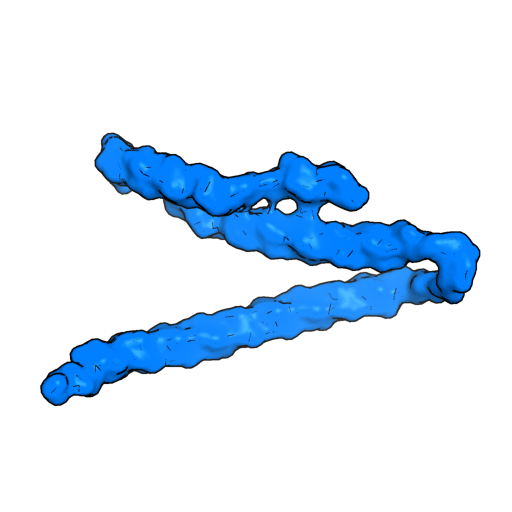OM 756 O O . LEU A 1 101 ? -20.747 -23.465 13.575 1.00 61.84 101 LEU A O 1
ATOM 760 N N . LYS A 1 102 ? -21.839 -21.702 14.426 1.00 50.88 102 LYS A N 1
ATOM 761 C CA . LYS A 1 102 ? -21.675 -22.120 15.824 1.00 50.88 102 LYS A CA 1
ATOM 762 C C . LYS A 1 102 ? -22.697 -23.221 16.129 1.00 50.88 102 LYS A C 1
ATOM 764 O O . LYS A 1 102 ? -23.817 -22.918 16.532 1.00 50.88 102 LYS A O 1
ATOM 769 N N . VAL A 1 103 ? -22.301 -24.464 15.860 1.00 49.56 103 VAL A N 1
ATOM 770 C CA . VAL A 1 103 ? -22.831 -25.669 16.519 1.00 49.56 103 VAL A CA 1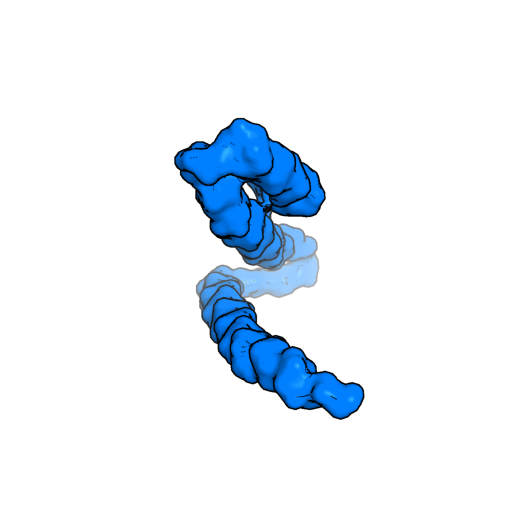
ATOM 771 C C . VAL A 1 103 ? -22.257 -25.730 17.928 1.00 49.56 103 VAL A C 1
ATOM 773 O O . VAL A 1 103 ? -21.049 -25.420 18.066 1.00 49.56 103 VAL A O 1
#

Foldseek 3Di:
DVVLVVPADPCVPVLVVLVVVCVVPVPDCVNVVCVVVRVVSVVVSVLVVVLVVVVVDPPPDPDDPPVVSVVVSVVVVVVVVVVVVVVVVVCVVVVVVVVVPPD

Solvent-accessible surface area (backbone atoms only — not comparable to full-atom values): 5968 Å² total; per-residue (Å²): 100,72,69,40,66,73,67,37,59,59,47,87,62,50,51,60,52,31,53,56,46,36,72,79,39,74,84,55,64,61,42,60,52,47,68,58,41,31,63,52,41,42,53,48,28,55,52,52,36,56,53,45,54,64,73,63,58,61,95,88,58,78,86,75,60,60,70,57,55,53,51,52,50,52,52,49,54,52,49,53,52,52,52,51,48,53,53,48,52,51,48,66,59,46,56,70,52,57,70,70,67,74,123

Organism: Alexandrium catenella (NCBI:txid2925)

Mean predicted aligned error: 8.56 Å

Radius of gyration: 19.34 Å; Cα contacts (8 Å, |Δi|>4): 43; chains: 1; bounding box: 49×40×46 Å

Secondary structure (DSSP, 8-state):
-HHHHHHS--HHHHHHHHHHHHHH-TT-SHHHHHHHHHHHHHHHHHHHHHHHHHHT--TTSPPP-HHHHHHHHHHHHHHHHHHHHHHHHHHHHHHHHHTT---